Protein AF-A0A2G1XQ26-F1 (afdb_monomer)

InterPro domains:
  IPR004701 Phosphotransferase system, mannose-type IIA component [PF03610] (1-73)
  IPR004701 Phosphotransferase system, mannose-type IIA component [PS51096] (1-86)
  IPR036662 Phosphotransferase system, mannose-type IIA component superfamily [G3DSA:3.40.50.510] (1-84)
  IPR036662 Phosphotransferase system, mannose-type IIA component superfamily [SSF53062] (1-83)
  IPR039643 Dihydroxyacetone kinase phosphotransfera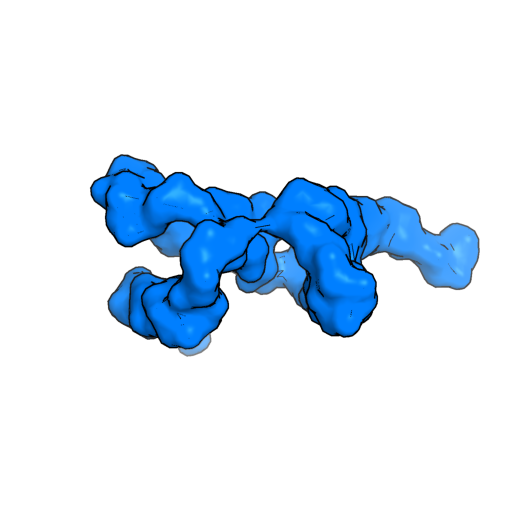se subunit DhaM [PTHR38594] (1-85)

Sequence (86 aa):
MGTSAELVRAAVRDVDRGAGVVVLCDMGSAVLTVKALRAEKEFAEVRIADAPFVEGAVAALVTASAGGDLAAVLAAADDARAYRKL

Foldseek 3Di:
DADDLVVVLVVQVVPDPPLADEDEDADPRNVVSVVVCVVVVSGDHYHYAPAHRPQLVVQLVVCVVVVHGPVNSNVSSNCNRVDDPD

Secondary structure (DSSP, 8-state):
----HHHHHHHHHHH--SS-EEE--SSHHHHHHHHHHHHTT--SSEEE--S-HHHHHHHHHHHHHTT--HHHHHHHHHHGGG----

pLDDT: mean 93.72, std 5.72, range [62.47, 98.56]

Solvent-accessible surface area (backbone atoms only — not comparable to full-atom values): 4970 Å² total; per-residue (Å²): 141,86,76,54,64,66,59,53,53,50,51,52,62,72,67,47,82,84,68,45,43,78,42,77,40,85,50,72,68,44,47,51,48,54,52,52,50,52,73,71,58,77,52,94,49,72,46,75,42,72,26,51,48,66,58,10,49,52,38,22,50,54,35,43,75,73,69,42,53,60,66,54,19,38,48,40,9,33,54,38,60,73,69,63,98,117

Radius of gyration: 12.85 Å; Cα contacts (8 Å, |Δi|>4): 102; chains: 1; bounding box: 34×28×33 Å

Structure (mmCIF, N/CA/C/O backbone):
data_AF-A0A2G1XQ26-F1
#
_entry.id   AF-A0A2G1XQ26-F1
#
loop_
_atom_site.group_PDB
_atom_site.id
_atom_site.type_symbol
_atom_site.label_atom_id
_atom_site.label_alt_id
_atom_site.label_comp_id
_atom_site.label_asym_id
_atom_site.label_entity_id
_atom_site.label_seq_id
_atom_site.pdbx_PDB_ins_code
_atom_site.Cartn_x
_atom_site.Cartn_y
_atom_site.Cartn_z
_atom_site.occupancy
_atom_site.B_iso_or_equiv
_atom_site.auth_seq_id
_atom_site.auth_comp_id
_atom_site.auth_asym_id
_atom_site.auth_atom_id
_atom_site.pdbx_PDB_model_num
ATOM 1 N N . MET A 1 1 ? 6.630 20.032 8.237 1.00 62.47 1 MET A N 1
ATOM 2 C CA . MET A 1 1 ? 6.560 18.803 7.419 1.00 62.47 1 MET A CA 1
ATOM 3 C C . MET A 1 1 ? 6.431 17.643 8.388 1.00 62.47 1 MET A C 1
ATOM 5 O O . MET A 1 1 ? 7.233 17.579 9.310 1.00 62.47 1 MET A O 1
ATOM 9 N N . GLY A 1 2 ? 5.399 16.814 8.270 1.00 84.94 2 GLY A N 1
ATOM 10 C CA . GLY A 1 2 ? 5.128 15.753 9.240 1.00 84.94 2 GLY A CA 1
ATOM 11 C C . GLY A 1 2 ? 3.957 14.880 8.806 1.00 84.94 2 GLY A C 1
ATOM 12 O O . GLY A 1 2 ? 3.264 15.207 7.846 1.00 84.94 2 GLY A O 1
ATOM 13 N N . THR A 1 3 ? 3.740 13.785 9.525 1.00 92.12 3 THR A N 1
ATOM 14 C CA . THR A 1 3 ? 2.664 12.825 9.260 1.00 92.12 3 THR A CA 1
ATOM 15 C C . THR A 1 3 ? 1.639 12.922 10.388 1.00 92.12 3 THR A C 1
ATOM 17 O O . THR A 1 3 ? 1.994 12.708 11.543 1.00 92.12 3 THR A O 1
ATOM 20 N N . SER A 1 4 ? 0.381 13.247 10.075 1.00 94.25 4 SER A N 1
ATOM 21 C CA . SER A 1 4 ? -0.724 13.209 11.049 1.00 94.25 4 SER A CA 1
ATOM 22 C C . SER A 1 4 ? -1.414 11.852 10.978 1.00 94.25 4 SER A C 1
ATOM 24 O O . SER A 1 4 ? -1.823 11.413 9.902 1.00 94.25 4 SER A O 1
ATOM 26 N N . ALA A 1 5 ? -1.571 11.212 12.135 1.00 93.56 5 ALA A N 1
ATOM 27 C CA . ALA A 1 5 ? -2.324 9.973 12.259 1.00 93.56 5 ALA A CA 1
ATOM 28 C C . ALA A 1 5 ? -3.790 10.158 11.831 1.00 93.56 5 ALA A C 1
ATOM 30 O O . ALA A 1 5 ? -4.334 9.295 11.147 1.00 93.56 5 ALA A O 1
ATOM 31 N N . GLU A 1 6 ? -4.414 11.299 12.150 1.00 94.75 6 GLU A N 1
ATOM 32 C CA . GLU A 1 6 ? -5.803 11.568 11.760 1.00 94.75 6 GLU A CA 1
ATOM 33 C C . GLU A 1 6 ? -5.951 11.721 10.245 1.00 94.75 6 GLU A C 1
ATOM 35 O O . GLU A 1 6 ? -6.895 11.176 9.671 1.00 94.75 6 GLU A O 1
ATOM 40 N N . LEU A 1 7 ? -5.012 12.411 9.586 1.00 95.88 7 LEU A N 1
ATOM 41 C CA . LEU A 1 7 ? -5.030 12.570 8.129 1.00 95.88 7 LEU A CA 1
ATOM 42 C C . LEU A 1 7 ? -4.799 11.238 7.412 1.00 95.88 7 LEU A C 1
ATOM 44 O O . LEU A 1 7 ? -5.520 10.928 6.466 1.00 95.88 7 LEU A O 1
ATOM 48 N N . VAL A 1 8 ? -3.853 10.421 7.887 1.00 94.38 8 VAL A N 1
ATOM 49 C CA . VAL A 1 8 ? -3.635 9.066 7.352 1.00 94.38 8 VAL A CA 1
ATOM 50 C C . VAL A 1 8 ? -4.898 8.223 7.523 1.00 94.38 8 VAL A C 1
ATOM 52 O O . VAL A 1 8 ? -5.344 7.573 6.581 1.00 94.38 8 VAL A O 1
ATOM 55 N N . ARG A 1 9 ? -5.524 8.274 8.701 1.00 94.69 9 ARG A N 1
ATOM 56 C CA . ARG A 1 9 ? -6.753 7.535 8.999 1.00 94.69 9 ARG A CA 1
ATOM 57 C C . ARG A 1 9 ? -7.925 7.968 8.123 1.00 94.69 9 ARG A C 1
ATOM 59 O O . ARG A 1 9 ? -8.681 7.123 7.651 1.00 94.69 9 ARG A O 1
ATOM 66 N N . ALA A 1 10 ? -8.080 9.269 7.895 1.00 95.31 10 ALA A N 1
ATOM 67 C CA . ALA A 1 10 ? -9.087 9.799 6.986 1.00 95.31 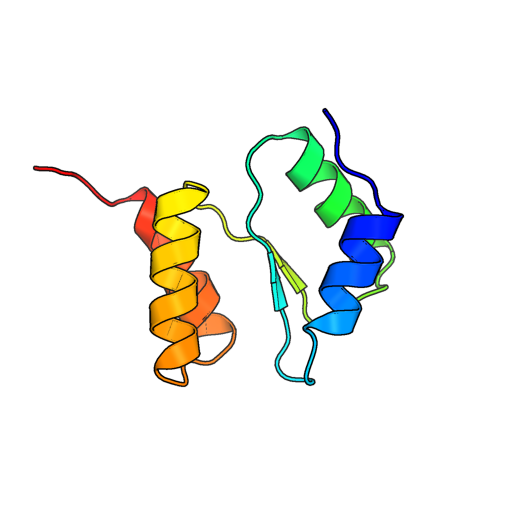10 ALA A CA 1
ATOM 68 C C . ALA A 1 10 ? -8.843 9.338 5.542 1.00 95.31 10 ALA A C 1
ATOM 70 O O . ALA A 1 10 ? -9.775 8.845 4.915 1.00 95.31 10 ALA A O 1
ATOM 71 N N . ALA A 1 11 ? -7.600 9.418 5.059 1.00 95.69 11 ALA A N 1
ATOM 72 C CA . ALA A 1 11 ? -7.239 8.994 3.710 1.00 95.69 11 ALA A CA 1
ATOM 73 C C . ALA A 1 11 ? -7.500 7.499 3.481 1.00 95.69 11 ALA A C 1
ATOM 75 O O . ALA A 1 11 ? -8.115 7.140 2.483 1.00 95.69 11 ALA A O 1
ATOM 76 N N . VAL A 1 12 ? -7.105 6.630 4.421 1.00 95.12 12 VAL A N 1
ATOM 77 C CA . VAL A 1 12 ? -7.363 5.184 4.316 1.00 95.12 12 VAL A CA 1
ATOM 78 C C . VAL A 1 12 ? -8.863 4.896 4.238 1.00 95.12 12 VAL A C 1
ATOM 80 O O . VAL A 1 12 ? -9.284 4.127 3.381 1.00 95.12 12 VAL A O 1
ATOM 83 N N . ARG A 1 13 ? -9.685 5.541 5.077 1.00 93.56 13 ARG A N 1
ATOM 84 C CA . ARG A 1 13 ? -11.147 5.356 5.038 1.00 93.56 13 ARG A CA 1
ATOM 85 C C . ARG A 1 13 ? -11.795 5.849 3.745 1.00 93.56 13 ARG A C 1
ATOM 87 O O . ARG A 1 13 ? -12.792 5.276 3.331 1.00 93.56 13 ARG A O 1
ATOM 94 N N . ASP A 1 14 ? -11.274 6.913 3.144 1.00 95.69 14 ASP A N 1
ATOM 95 C CA . ASP A 1 14 ? -11.831 7.493 1.915 1.00 95.69 14 ASP A CA 1
ATOM 96 C C . ASP A 1 14 ? -11.603 6.595 0.684 1.00 95.69 14 ASP A C 1
ATOM 98 O O . ASP A 1 14 ? -12.456 6.481 -0.208 1.00 95.69 14 ASP A O 1
ATOM 102 N N . VAL A 1 15 ? -10.454 5.912 0.653 1.00 94.06 15 VAL A N 1
ATOM 103 C CA . VAL A 1 15 ? -10.071 5.038 -0.463 1.00 94.06 15 VAL A CA 1
ATOM 104 C C . VAL A 1 15 ? -10.476 3.579 -0.268 1.00 94.06 15 VAL A C 1
ATOM 106 O O . VAL A 1 15 ? -10.563 2.856 -1.258 1.00 94.06 15 VAL A O 1
ATOM 109 N N . ASP A 1 16 ? -10.742 3.131 0.961 1.00 93.12 16 ASP A N 1
ATOM 110 C CA . ASP A 1 16 ? -11.146 1.748 1.220 1.00 93.12 16 ASP A CA 1
ATOM 111 C C . ASP A 1 16 ? -12.537 1.454 0.633 1.00 93.12 16 ASP A C 1
ATOM 113 O O . ASP A 1 16 ? -13.565 1.974 1.071 1.00 93.12 16 ASP A O 1
ATOM 117 N N . ARG A 1 17 ? -12.564 0.591 -0.387 1.00 91.69 17 ARG A N 1
ATOM 118 C CA . ARG A 1 17 ? -13.787 0.094 -1.040 1.00 91.69 17 ARG A CA 1
ATOM 119 C C . ARG A 1 17 ? -14.098 -1.362 -0.681 1.00 91.69 17 ARG A C 1
ATOM 121 O O . ARG A 1 17 ? -14.879 -2.004 -1.376 1.00 91.69 17 ARG A O 1
ATOM 128 N N . GLY A 1 18 ? -13.483 -1.892 0.378 1.00 92.19 18 GLY A N 1
ATOM 129 C CA . GLY A 1 18 ? -13.644 -3.274 0.838 1.00 92.19 18 GLY A CA 1
ATOM 130 C C . GLY A 1 18 ? -12.662 -4.273 0.217 1.00 92.19 18 GLY A C 1
ATOM 131 O O . GLY A 1 18 ? -12.696 -5.447 0.569 1.00 92.19 18 GLY A O 1
ATOM 132 N N . ALA A 1 19 ? -11.775 -3.823 -0.676 1.00 92.00 19 ALA A N 1
ATOM 133 C CA . ALA A 1 19 ? -10.702 -4.637 -1.260 1.00 92.00 19 ALA A CA 1
ATOM 134 C C . ALA A 1 19 ? -9.369 -4.528 -0.489 1.00 92.00 19 ALA A C 1
ATOM 136 O O . ALA A 1 19 ? -8.403 -5.209 -0.829 1.00 92.00 19 ALA A O 1
ATOM 137 N N . GLY A 1 20 ? -9.317 -3.678 0.543 1.00 93.50 20 GLY A N 1
ATOM 138 C CA . GLY A 1 20 ? -8.098 -3.322 1.264 1.00 93.50 20 GLY A CA 1
ATOM 139 C C . GLY A 1 20 ? -7.324 -2.171 0.618 1.00 93.50 20 GLY A C 1
ATOM 140 O O . GLY A 1 20 ? -7.676 -1.670 -0.451 1.00 93.50 20 GLY A O 1
ATOM 141 N N . VAL A 1 21 ? -6.266 -1.726 1.297 1.00 96.56 21 VAL A N 1
ATOM 142 C CA . VAL A 1 21 ? -5.491 -0.530 0.938 1.00 96.56 21 VAL A CA 1
ATOM 143 C C . VAL A 1 21 ? -3.990 -0.807 1.040 1.00 96.56 21 VAL A C 1
ATOM 145 O O . VAL A 1 21 ? -3.502 -1.310 2.055 1.00 96.56 21 VAL A O 1
ATOM 148 N N . VAL A 1 22 ? -3.240 -0.426 0.003 1.00 97.25 22 VAL A N 1
ATOM 149 C CA . VAL A 1 22 ? -1.772 -0.342 0.042 1.00 97.25 22 VAL A CA 1
ATOM 150 C C . VAL A 1 22 ? -1.365 1.094 0.355 1.00 97.25 22 VAL A C 1
ATOM 152 O O . VAL A 1 22 ? -1.795 2.029 -0.316 1.00 97.25 22 VAL A O 1
ATOM 155 N N . VAL A 1 23 ? -0.522 1.270 1.368 1.00 96.50 23 VAL A N 1
ATOM 156 C CA . VAL A 1 23 ? 0.028 2.564 1.777 1.00 96.50 23 VAL A CA 1
ATOM 157 C C . VAL A 1 23 ? 1.502 2.621 1.400 1.00 96.50 23 VAL A C 1
ATOM 159 O O . VAL A 1 23 ? 2.288 1.766 1.809 1.00 96.50 23 VAL A O 1
ATOM 162 N N . LEU A 1 24 ? 1.875 3.657 0.651 1.00 96.75 24 LEU A N 1
ATOM 163 C CA . LEU A 1 24 ? 3.266 4.008 0.388 1.00 96.75 24 LEU A CA 1
ATOM 164 C C . LEU A 1 24 ? 3.707 5.115 1.340 1.00 96.75 24 LEU A C 1
ATOM 166 O O . LEU A 1 24 ? 2.985 6.089 1.557 1.00 96.75 24 LEU A O 1
ATOM 170 N N . CYS A 1 25 ? 4.910 4.968 1.882 1.00 94.44 25 CYS A N 1
ATOM 171 C CA . CYS A 1 25 ? 5.517 5.927 2.795 1.00 94.44 25 CYS A CA 1
ATOM 172 C C . CYS A 1 25 ? 6.825 6.447 2.200 1.00 94.44 25 CYS A C 1
ATOM 174 O O . CYS A 1 25 ? 7.543 5.710 1.531 1.00 94.44 25 CYS A O 1
ATOM 176 N N . ASP A 1 26 ? 7.148 7.706 2.467 1.00 90.69 26 ASP A N 1
ATOM 177 C CA . ASP A 1 26 ? 8.388 8.344 2.030 1.00 90.69 26 ASP A CA 1
ATOM 178 C C . ASP A 1 26 ? 9.528 8.132 3.041 1.00 90.69 26 ASP A C 1
ATOM 180 O O . ASP A 1 26 ? 10.600 7.636 2.703 1.00 90.69 26 ASP A O 1
ATOM 184 N N . MET A 1 27 ? 9.283 8.489 4.300 1.00 88.31 27 MET A N 1
ATOM 185 C CA . MET A 1 27 ? 10.268 8.590 5.370 1.00 88.31 27 MET A CA 1
ATOM 186 C C . MET A 1 27 ? 9.894 7.688 6.548 1.00 88.31 27 MET A C 1
ATOM 188 O O . MET A 1 27 ? 8.738 7.304 6.747 1.00 88.31 27 MET A O 1
ATOM 192 N N . GLY A 1 28 ? 10.882 7.390 7.398 1.00 86.69 28 GLY A N 1
ATOM 193 C CA . GLY A 1 28 ? 10.707 6.480 8.534 1.00 86.69 28 GLY A CA 1
ATOM 194 C C . GLY A 1 28 ? 9.588 6.882 9.505 1.00 86.69 28 GLY A C 1
ATOM 195 O O . GLY A 1 28 ? 8.876 6.012 10.000 1.00 86.69 28 GLY A O 1
ATOM 196 N N . SER A 1 29 ? 9.372 8.180 9.748 1.00 92.12 29 SER A N 1
ATOM 197 C CA . SER A 1 29 ? 8.291 8.655 10.626 1.00 92.12 29 SER A CA 1
ATOM 198 C C . SER A 1 29 ? 6.898 8.345 10.072 1.00 92.12 29 SER A C 1
ATOM 200 O O . SER A 1 29 ? 6.024 7.948 10.841 1.00 92.12 29 SER A O 1
ATOM 202 N N . ALA A 1 30 ? 6.697 8.437 8.754 1.00 93.31 30 ALA A N 1
ATOM 203 C CA . ALA A 1 30 ? 5.439 8.058 8.118 1.00 93.31 30 ALA A CA 1
ATOM 204 C C . ALA A 1 30 ? 5.161 6.558 8.296 1.00 93.31 30 ALA A C 1
ATOM 206 O O . ALA A 1 30 ? 4.064 6.171 8.702 1.00 93.31 30 ALA A O 1
ATOM 207 N N . VAL A 1 31 ? 6.183 5.716 8.098 1.00 94.12 31 VAL A N 1
ATOM 208 C CA . VAL A 1 31 ? 6.089 4.264 8.327 1.00 94.12 31 VAL A CA 1
ATOM 209 C C . VAL A 1 31 ? 5.695 3.951 9.771 1.00 94.12 31 VAL A C 1
ATOM 211 O O . VAL A 1 31 ? 4.833 3.101 9.995 1.00 94.12 31 VAL A O 1
AT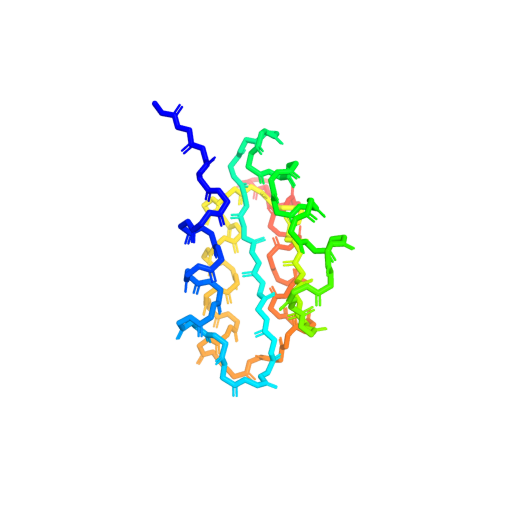OM 214 N N . LEU A 1 32 ? 6.297 4.624 10.757 1.00 94.38 32 LEU A N 1
ATOM 215 C CA . LEU A 1 32 ? 5.970 4.417 12.172 1.00 94.38 32 LEU A CA 1
ATOM 216 C C . LEU A 1 32 ? 4.519 4.798 12.486 1.00 94.38 32 LEU A C 1
ATOM 218 O O . LEU A 1 32 ? 3.831 4.028 13.154 1.00 94.38 32 LEU A O 1
ATOM 222 N N . THR A 1 33 ? 4.033 5.923 11.957 1.00 94.19 33 THR A N 1
ATOM 223 C CA . THR A 1 33 ? 2.637 6.352 12.130 1.00 94.19 33 THR A CA 1
ATOM 224 C C . THR A 1 33 ? 1.656 5.331 11.553 1.00 94.19 33 THR A C 1
ATOM 226 O O . THR A 1 33 ? 0.709 4.937 12.230 1.00 94.19 33 THR A O 1
ATOM 229 N N . VAL A 1 34 ? 1.896 4.836 10.333 1.00 94.12 34 VAL A N 1
ATOM 230 C CA . VAL A 1 34 ? 1.015 3.832 9.708 1.00 94.12 34 VAL A CA 1
ATOM 231 C C . VAL A 1 34 ? 1.074 2.498 10.462 1.00 94.12 34 VAL A C 1
ATOM 233 O O . VAL A 1 34 ? 0.044 1.852 10.656 1.00 94.12 34 VAL A O 1
ATOM 236 N N . LYS A 1 35 ? 2.255 2.090 10.955 1.00 93.56 35 LYS A N 1
ATOM 237 C CA . LYS A 1 35 ? 2.398 0.892 11.802 1.00 93.56 35 LYS A CA 1
ATOM 238 C C . LYS A 1 35 ? 1.622 1.013 13.115 1.00 93.56 35 LYS A C 1
ATOM 240 O O . LYS A 1 35 ? 0.993 0.033 13.509 1.00 93.56 35 LYS A O 1
ATOM 245 N N . ALA A 1 36 ? 1.648 2.177 13.765 1.00 93.62 36 ALA A N 1
ATOM 246 C CA . ALA A 1 36 ? 0.904 2.426 14.999 1.00 93.62 36 ALA A CA 1
ATOM 247 C C . ALA A 1 36 ? -0.613 2.306 14.774 1.00 93.62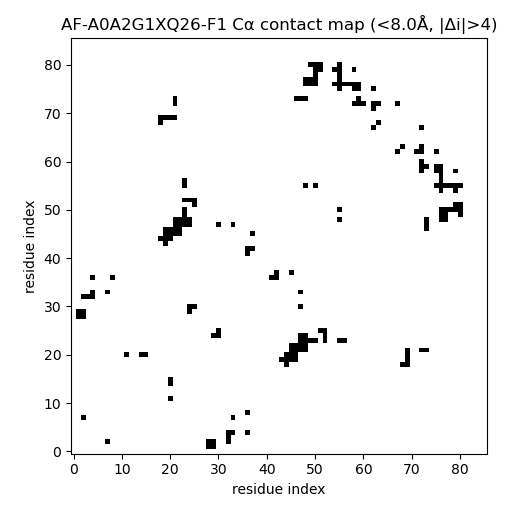 36 ALA A C 1
ATOM 249 O O . ALA A 1 36 ? -1.262 1.502 15.438 1.00 93.62 36 ALA A O 1
ATOM 250 N N . LEU A 1 37 ? -1.148 2.984 13.753 1.00 92.56 37 LEU A N 1
ATOM 251 C CA . LEU A 1 37 ? -2.570 2.889 13.393 1.00 92.56 37 LEU A CA 1
ATOM 252 C C . LEU A 1 37 ? -2.999 1.452 13.055 1.00 92.56 37 LEU A C 1
ATOM 254 O O . LEU A 1 37 ? -4.081 1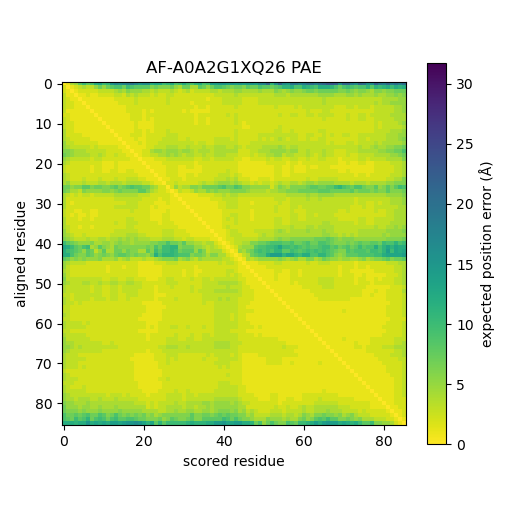.001 13.426 1.00 92.56 37 LEU A O 1
ATOM 258 N N . ARG A 1 38 ? -2.133 0.691 12.377 1.00 91.50 38 ARG A N 1
ATOM 259 C CA . ARG A 1 38 ? -2.398 -0.721 12.076 1.00 91.50 38 ARG A CA 1
ATOM 260 C C . ARG A 1 38 ? -2.402 -1.592 13.340 1.00 91.50 38 ARG A C 1
ATOM 262 O O . ARG A 1 38 ? -3.190 -2.531 13.422 1.00 91.50 38 ARG A O 1
ATOM 269 N N . ALA A 1 39 ? -1.555 -1.290 14.327 1.00 90.81 39 ALA A N 1
ATOM 270 C CA . ALA A 1 39 ? -1.523 -1.997 15.609 1.00 90.81 39 ALA A CA 1
ATOM 271 C C . ALA A 1 39 ? -2.789 -1.757 16.451 1.00 90.81 39 ALA A C 1
ATOM 273 O O . ALA A 1 39 ? -3.216 -2.658 17.172 1.00 90.81 39 ALA A O 1
ATOM 274 N N . GLU A 1 40 ? -3.432 -0.596 16.299 1.00 90.62 40 GLU A N 1
ATOM 275 C CA . GLU A 1 40 ? -4.742 -0.281 16.893 1.00 90.62 40 GLU A CA 1
ATOM 276 C C . GLU A 1 40 ? -5.899 -1.088 16.266 1.00 90.62 40 GLU A C 1
ATOM 278 O O . GLU A 1 40 ? -7.019 -1.042 16.769 1.00 90.62 40 GLU A O 1
ATOM 283 N N . LYS A 1 41 ? -5.637 -1.867 15.200 1.00 83.19 41 LYS A N 1
ATOM 284 C CA . LYS A 1 41 ? -6.633 -2.642 14.433 1.00 83.19 41 LYS A CA 1
ATOM 285 C C . LYS A 1 41 ? -7.780 -1.789 13.880 1.00 83.19 41 LYS A C 1
ATOM 287 O O . LYS A 1 41 ? -8.878 -2.293 13.662 1.00 83.19 41 LYS A O 1
ATOM 292 N N . GLU A 1 42 ? -7.526 -0.509 13.621 1.00 77.00 42 GLU A N 1
ATOM 293 C CA . GLU A 1 42 ? -8.527 0.386 13.031 1.00 77.00 42 GLU A CA 1
ATOM 294 C C . GLU A 1 42 ? -8.847 0.073 11.568 1.00 77.00 42 GLU A C 1
ATOM 296 O O . GLU A 1 42 ? -9.877 0.509 11.058 1.00 77.00 42 GLU A O 1
ATOM 301 N N . PHE A 1 43 ? -7.979 -0.678 10.891 1.00 81.94 43 PHE A N 1
ATOM 302 C CA . PHE A 1 43 ? -8.158 -1.054 9.496 1.00 81.94 43 PHE A CA 1
ATOM 303 C C . PHE A 1 43 ? -8.185 -2.571 9.352 1.00 81.94 43 PHE A C 1
ATOM 305 O O . PHE A 1 43 ? -7.333 -3.262 9.915 1.00 81.94 43 PHE A O 1
ATOM 312 N N . ALA A 1 44 ? -9.139 -3.078 8.569 1.00 76.88 44 ALA A N 1
ATOM 313 C CA . ALA A 1 44 ? -9.284 -4.510 8.335 1.00 76.88 44 ALA A CA 1
ATOM 314 C C . ALA A 1 44 ? -8.153 -5.059 7.446 1.00 76.88 44 ALA A C 1
ATOM 316 O O . ALA A 1 44 ? -7.537 -6.058 7.799 1.00 76.88 44 ALA A O 1
ATOM 317 N N . GLU A 1 45 ? -7.826 -4.377 6.343 1.00 89.31 45 GLU A N 1
ATOM 318 C CA . GLU A 1 45 ? -6.825 -4.837 5.368 1.00 89.31 45 GLU A CA 1
ATOM 319 C C . GLU A 1 45 ? -5.9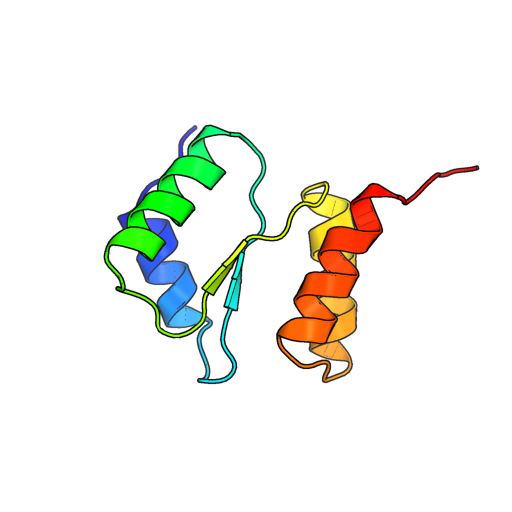70 -3.675 4.842 1.00 89.31 45 GLU A C 1
ATOM 321 O O . GLU A 1 45 ? -6.144 -3.194 3.726 1.00 89.31 45 GLU A O 1
ATOM 326 N N . VAL A 1 46 ? -5.018 -3.216 5.662 1.00 94.94 46 VAL A N 1
ATOM 327 C CA . VAL A 1 46 ? -3.996 -2.232 5.261 1.00 94.94 46 VAL A CA 1
ATOM 328 C C . VAL A 1 46 ? -2.617 -2.881 5.201 1.00 94.94 46 VAL A C 1
ATOM 330 O O . VAL A 1 46 ? -2.158 -3.498 6.171 1.00 94.94 46 VAL A O 1
ATOM 333 N N . ARG A 1 47 ? -1.932 -2.697 4.069 1.00 95.88 47 ARG A N 1
ATOM 334 C CA . ARG A 1 47 ? -0.555 -3.142 3.816 1.00 95.88 47 ARG A CA 1
ATOM 335 C C . ARG A 1 47 ? 0.347 -1.933 3.596 1.00 95.88 47 ARG A C 1
ATOM 337 O O . ARG A 1 47 ? -0.077 -0.949 3.006 1.00 95.88 47 ARG A O 1
ATOM 344 N N . ILE A 1 48 ? 1.584 -2.006 4.077 1.00 95.62 48 ILE A N 1
ATOM 345 C CA . ILE A 1 48 ? 2.601 -0.978 3.825 1.00 95.62 48 ILE A CA 1
ATOM 346 C C . ILE A 1 48 ? 3.538 -1.541 2.763 1.00 95.62 48 ILE A C 1
ATOM 348 O O . ILE A 1 48 ? 4.089 -2.617 2.993 1.00 95.62 48 ILE A O 1
ATOM 352 N N . ALA A 1 49 ? 3.695 -0.835 1.645 1.00 97.44 49 ALA A N 1
ATOM 353 C CA . ALA A 1 49 ? 4.653 -1.204 0.607 1.00 97.44 49 ALA A CA 1
ATOM 354 C C . ALA A 1 49 ? 6.085 -0.860 1.039 1.00 97.44 49 ALA A C 1
ATOM 356 O O . ALA A 1 49 ? 6.333 0.209 1.604 1.00 97.44 49 ALA A O 1
ATOM 357 N N . ASP A 1 50 ? 7.028 -1.748 0.743 1.00 95.31 50 ASP A N 1
ATOM 358 C CA . ASP A 1 50 ? 8.460 -1.573 0.971 1.00 95.31 50 ASP A CA 1
ATOM 359 C C . ASP A 1 50 ? 9.186 -1.117 -0.306 1.00 95.31 50 ASP A C 1
ATOM 361 O O . ASP A 1 50 ? 10.108 -1.765 -0.809 1.00 95.31 50 ASP A O 1
ATOM 365 N N . ALA A 1 51 ? 8.784 0.043 -0.820 1.00 95.75 51 ALA A N 1
ATOM 366 C CA . ALA A 1 51 ? 9.195 0.544 -2.128 1.00 95.75 51 ALA A CA 1
ATOM 367 C C . ALA A 1 51 ? 9.730 1.985 -2.073 1.00 95.75 51 ALA A C 1
ATOM 369 O O . ALA A 1 51 ? 9.310 2.761 -1.210 1.00 95.75 51 ALA A O 1
ATOM 370 N N . PRO A 1 52 ? 10.605 2.396 -3.014 1.00 95.00 52 PRO A N 1
ATOM 371 C CA . PRO A 1 52 ? 10.829 3.811 -3.297 1.00 95.00 52 PRO A CA 1
ATOM 372 C C . PRO A 1 52 ? 9.494 4.503 -3.593 1.00 95.00 52 PRO A C 1
ATOM 374 O O . PRO A 1 52 ? 8.700 4.003 -4.389 1.00 95.00 52 PRO A O 1
ATOM 377 N N . PHE A 1 53 ? 9.239 5.638 -2.937 1.00 94.88 53 PHE A N 1
ATOM 378 C CA . PHE A 1 53 ? 7.904 6.244 -2.892 1.00 94.88 53 PHE A CA 1
ATOM 379 C C . PHE A 1 53 ? 7.296 6.485 -4.280 1.00 94.88 53 PHE A C 1
ATOM 381 O O . PHE A 1 53 ? 6.146 6.126 -4.514 1.00 94.88 53 PHE A O 1
ATOM 388 N N . VAL A 1 54 ? 8.061 7.063 -5.212 1.00 96.50 54 VAL A N 1
ATOM 389 C CA . VAL A 1 54 ? 7.545 7.439 -6.538 1.00 96.50 54 VAL A CA 1
ATOM 390 C C . VAL A 1 54 ? 7.403 6.217 -7.441 1.00 96.50 54 VAL A C 1
ATOM 392 O O . VAL A 1 54 ? 6.334 5.985 -7.999 1.00 96.50 54 VAL A O 1
ATOM 395 N N . GLU A 1 55 ? 8.460 5.424 -7.584 1.00 97.00 55 GLU A N 1
ATOM 396 C CA . GLU A 1 55 ? 8.486 4.252 -8.459 1.00 97.00 55 GLU A CA 1
ATOM 397 C C . GLU A 1 55 ? 7.468 3.199 -8.010 1.00 97.00 55 GLU A C 1
ATOM 399 O O . GLU A 1 55 ? 6.711 2.679 -8.834 1.00 97.00 55 GLU A O 1
ATOM 404 N N . GLY A 1 56 ? 7.392 2.948 -6.701 1.00 97.81 56 GLY A N 1
ATOM 405 C CA . GLY A 1 56 ? 6.397 2.066 -6.105 1.00 97.81 56 GLY A CA 1
ATOM 406 C C . GLY A 1 56 ? 4.975 2.579 -6.311 1.00 97.81 56 GLY A C 1
ATOM 407 O O . GLY A 1 56 ? 4.094 1.793 -6.649 1.00 97.81 56 GLY A O 1
ATOM 408 N N . ALA A 1 57 ? 4.735 3.889 -6.173 1.00 97.94 57 ALA A N 1
ATOM 409 C CA . ALA A 1 57 ? 3.402 4.459 -6.373 1.00 97.94 57 ALA A CA 1
ATOM 410 C C . ALA A 1 57 ? 2.940 4.317 -7.827 1.00 97.94 57 ALA A C 1
ATOM 412 O O . ALA A 1 57 ? 1.784 3.975 -8.072 1.00 97.94 57 ALA A O 1
ATOM 413 N N . VAL A 1 58 ? 3.841 4.527 -8.792 1.00 98.06 58 VAL A N 1
ATOM 414 C CA . VAL A 1 58 ? 3.543 4.317 -10.215 1.00 98.06 58 VAL A CA 1
ATOM 415 C C . VAL A 1 58 ? 3.236 2.844 -10.490 1.00 98.06 58 VAL A C 1
ATOM 417 O O . VAL A 1 58 ? 2.215 2.549 -11.110 1.00 98.06 58 VAL A O 1
ATOM 420 N N . ALA A 1 59 ? 4.065 1.914 -10.005 1.00 98.19 59 ALA A N 1
ATOM 421 C CA . ALA A 1 59 ? 3.855 0.480 -10.211 1.00 98.19 59 ALA A CA 1
ATOM 422 C C . ALA A 1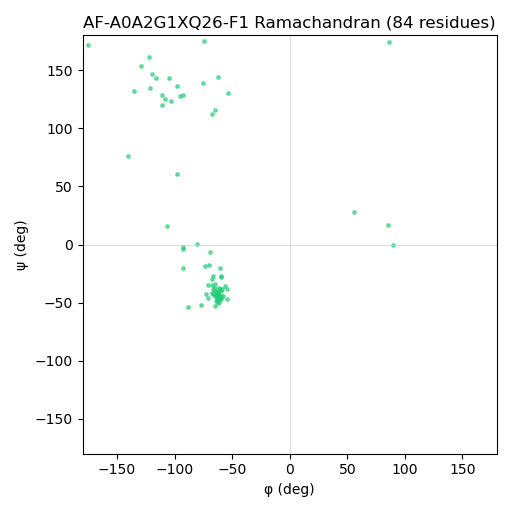 59 ? 2.545 -0.025 -9.573 1.00 98.19 59 ALA A C 1
ATOM 424 O O . ALA A 1 59 ? 1.778 -0.754 -10.212 1.00 98.19 59 ALA A O 1
ATOM 425 N N . ALA A 1 60 ? 2.247 0.424 -8.350 1.00 98.38 60 ALA A N 1
ATOM 426 C CA . ALA A 1 60 ? 1.002 0.131 -7.649 1.00 98.38 60 ALA A CA 1
ATOM 427 C C . ALA A 1 60 ? -0.216 0.662 -8.418 1.00 98.38 60 ALA A C 1
ATOM 429 O O . ALA A 1 60 ? -1.168 -0.079 -8.660 1.00 98.38 60 ALA A O 1
ATOM 430 N N . LEU A 1 61 ? -0.173 1.930 -8.844 1.00 98.06 61 LEU A N 1
ATOM 431 C CA . LEU A 1 61 ? -1.267 2.578 -9.567 1.00 98.06 61 LEU A CA 1
ATOM 432 C C . LEU A 1 61 ? -1.565 1.878 -10.895 1.00 98.06 61 LEU A C 1
ATOM 434 O O . LEU A 1 61 ? -2.732 1.635 -11.201 1.00 98.06 61 LEU A O 1
ATOM 438 N N . VAL A 1 62 ? -0.532 1.548 -11.676 1.00 98.44 62 VAL A N 1
ATOM 439 C CA . VAL A 1 62 ? -0.690 0.834 -12.953 1.00 98.44 62 VAL A CA 1
ATOM 440 C C . VAL A 1 62 ? -1.360 -0.521 -12.724 1.00 98.44 62 VAL A C 1
ATOM 442 O O . VAL A 1 62 ? -2.332 -0.846 -13.404 1.00 98.44 62 VAL A O 1
ATOM 445 N N . THR A 1 63 ? -0.898 -1.275 -11.726 1.00 98.56 63 THR A N 1
ATOM 446 C CA . THR A 1 63 ? -1.437 -2.603 -11.398 1.00 98.56 63 THR A CA 1
ATOM 447 C C . THR A 1 63 ? -2.885 -2.530 -10.911 1.00 98.56 63 THR A C 1
ATOM 449 O O . THR A 1 63 ? -3.732 -3.287 -11.382 1.00 98.56 63 THR A O 1
ATOM 452 N N . ALA A 1 64 ? -3.202 -1.577 -10.030 1.00 97.50 64 ALA A N 1
ATOM 453 C CA . ALA A 1 64 ? -4.562 -1.360 -9.541 1.00 97.50 64 ALA A CA 1
ATOM 454 C C . ALA A 1 64 ? -5.512 -0.942 -10.676 1.00 97.50 64 ALA A C 1
ATOM 456 O O . ALA A 1 64 ? -6.625 -1.451 -10.781 1.00 97.50 64 ALA A O 1
ATOM 457 N N . SER A 1 65 ? -5.053 -0.063 -11.573 1.00 97.62 65 SER A N 1
ATOM 458 C CA . SER A 1 65 ? -5.836 0.400 -12.731 1.00 97.62 65 SER A CA 1
ATOM 459 C C . SER A 1 65 ? -6.106 -0.717 -13.741 1.00 97.62 65 SER A C 1
ATOM 461 O O . SER A 1 65 ? -7.117 -0.686 -14.438 1.00 97.62 65 SER A O 1
ATOM 463 N N . ALA A 1 66 ? -5.227 -1.721 -13.802 1.00 98.06 66 ALA A N 1
ATOM 464 C CA . ALA A 1 66 ? -5.416 -2.931 -14.596 1.00 98.06 66 ALA A CA 1
ATOM 465 C C . ALA A 1 66 ? -6.328 -3.978 -13.918 1.00 98.06 66 ALA A C 1
ATOM 467 O O . ALA A 1 66 ? -6.555 -5.042 -14.491 1.00 98.06 66 ALA A O 1
ATOM 468 N N . GLY A 1 67 ? -6.858 -3.694 -12.722 1.00 97.06 67 GLY A N 1
ATOM 469 C CA . GLY A 1 67 ? -7.737 -4.596 -11.973 1.00 97.06 67 GLY A CA 1
ATOM 470 C C . GLY A 1 67 ? -7.008 -5.621 -11.099 1.00 97.06 67 GLY A C 1
ATOM 471 O O . GLY A 1 67 ? -7.616 -6.614 -10.706 1.00 97.06 67 GLY A O 1
ATOM 472 N N . GLY A 1 68 ? -5.720 -5.410 -10.805 1.00 97.88 68 GLY A N 1
ATOM 473 C CA . GLY A 1 68 ? -4.974 -6.246 -9.866 1.00 97.88 68 GLY A CA 1
ATOM 474 C C . GLY A 1 68 ? -5.555 -6.187 -8.451 1.00 97.88 68 GLY A C 1
ATOM 475 O O . GLY A 1 68 ? -6.022 -5.139 -8.000 1.00 97.88 68 GLY A O 1
ATOM 476 N N . ASP A 1 69 ? -5.519 -7.317 -7.747 1.00 97.00 69 ASP A N 1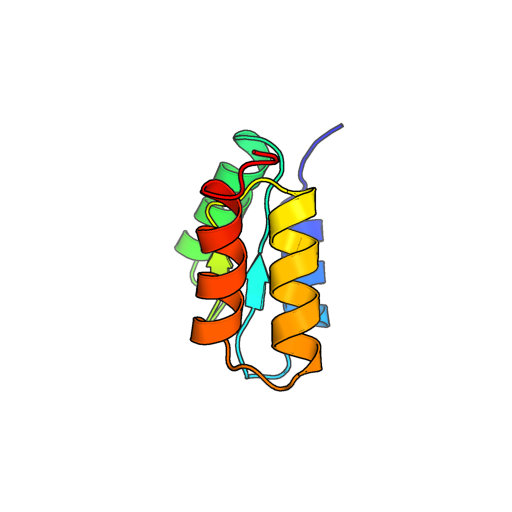
ATOM 477 C CA . ASP A 1 69 ? -5.947 -7.399 -6.351 1.00 97.00 69 ASP A CA 1
ATOM 478 C C . ASP A 1 69 ? -4.923 -6.770 -5.385 1.00 97.00 69 ASP A C 1
ATOM 480 O O . ASP A 1 69 ? -3.832 -6.346 -5.775 1.00 97.00 69 ASP A O 1
ATOM 484 N N . LEU A 1 70 ? -5.268 -6.713 -4.094 1.00 97.38 70 LEU A N 1
ATOM 485 C CA . LEU A 1 70 ? -4.418 -6.117 -3.060 1.00 97.38 70 LEU A CA 1
ATOM 486 C C . LEU A 1 70 ? -3.003 -6.716 -3.025 1.00 97.38 70 LEU A C 1
ATOM 488 O O . LEU A 1 70 ? -2.033 -5.992 -2.796 1.00 97.38 70 LEU A O 1
ATOM 492 N N . ALA A 1 71 ? -2.881 -8.029 -3.237 1.00 97.88 71 ALA A N 1
ATOM 493 C CA . ALA A 1 71 ? -1.601 -8.723 -3.196 1.00 97.88 71 ALA A CA 1
ATOM 494 C C . ALA A 1 71 ? -0.754 -8.393 -4.431 1.00 97.88 71 ALA A C 1
ATOM 496 O O . ALA A 1 71 ? 0.434 -8.112 -4.288 1.00 97.88 71 ALA A O 1
ATOM 497 N N . ALA A 1 72 ? -1.365 -8.361 -5.617 1.00 98.44 72 ALA A N 1
ATOM 498 C CA . ALA A 1 72 ? -0.709 -7.963 -6.855 1.00 98.44 72 ALA A CA 1
ATOM 499 C C . ALA A 1 72 ? -0.236 -6.50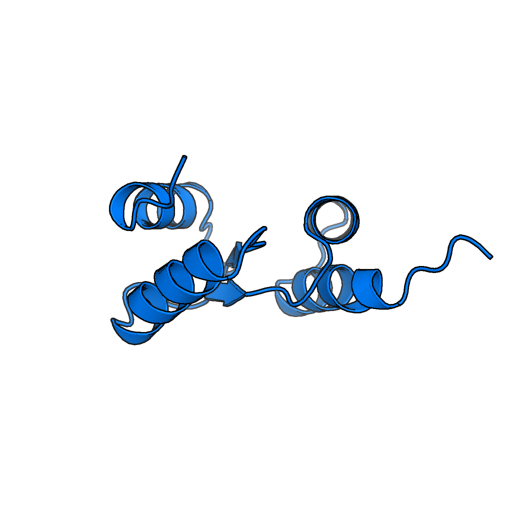3 -6.803 1.00 98.44 72 ALA A C 1
ATOM 501 O O . ALA A 1 72 ? 0.892 -6.208 -7.192 1.00 98.44 72 ALA A O 1
ATOM 502 N N . VAL A 1 73 ? -1.065 -5.594 -6.279 1.00 98.44 73 VAL A N 1
ATOM 503 C CA . VAL A 1 73 ? -0.711 -4.174 -6.125 1.00 98.44 73 VAL A CA 1
ATOM 504 C C . VAL A 1 73 ? 0.453 -3.995 -5.149 1.00 98.44 73 VAL A C 1
ATOM 506 O O . VAL A 1 73 ? 1.376 -3.236 -5.441 1.00 98.44 73 VAL A O 1
ATOM 509 N N . LEU A 1 74 ? 0.438 -4.703 -4.014 1.00 98.50 74 LEU A N 1
ATOM 510 C CA . LEU A 1 74 ? 1.540 -4.676 -3.049 1.00 98.50 74 LEU A CA 1
ATOM 511 C C . LEU A 1 74 ? 2.836 -5.223 -3.660 1.00 98.50 74 LEU A C 1
ATOM 513 O O . LEU A 1 74 ? 3.870 -4.572 -3.555 1.00 98.50 74 LEU A O 1
ATOM 517 N N . ALA A 1 75 ? 2.771 -6.375 -4.333 1.00 98.44 75 ALA A N 1
ATOM 518 C CA . ALA A 1 75 ? 3.931 -6.989 -4.975 1.00 98.44 75 ALA A CA 1
ATOM 519 C C . ALA A 1 75 ? 4.539 -6.077 -6.051 1.00 98.44 75 ALA A C 1
ATOM 521 O O . ALA A 1 75 ? 5.746 -5.864 -6.059 1.00 98.44 75 ALA A O 1
ATOM 522 N N . ALA A 1 76 ? 3.709 -5.464 -6.902 1.00 98.44 76 ALA A N 1
ATOM 523 C CA . ALA A 1 76 ? 4.183 -4.530 -7.921 1.00 98.44 76 ALA A CA 1
ATOM 524 C C . ALA A 1 76 ? 4.877 -3.300 -7.317 1.00 98.44 76 ALA A C 1
ATOM 526 O O . ALA A 1 76 ? 5.856 -2.804 -7.876 1.00 98.44 76 ALA A O 1
ATOM 527 N N . ALA A 1 77 ? 4.376 -2.800 -6.182 1.00 98.50 77 ALA A N 1
ATOM 528 C CA . ALA A 1 77 ? 5.035 -1.728 -5.452 1.00 98.50 77 ALA A CA 1
ATOM 529 C C . ALA A 1 77 ? 6.397 -2.194 -4.914 1.00 98.50 77 ALA A C 1
ATOM 531 O O . ALA A 1 77 ? 7.406 -1.552 -5.195 1.00 98.50 77 ALA A O 1
ATOM 532 N N . ASP A 1 78 ? 6.434 -3.311 -4.184 1.00 98.12 78 ASP A N 1
ATOM 533 C CA . ASP A 1 78 ? 7.644 -3.849 -3.549 1.00 98.12 78 ASP A CA 1
ATOM 534 C C . ASP A 1 78 ? 8.746 -4.166 -4.579 1.00 98.12 78 ASP A C 1
ATOM 536 O O . ASP A 1 78 ? 9.915 -3.830 -4.364 1.00 98.12 78 ASP A O 1
ATOM 540 N N . ASP A 1 79 ? 8.379 -4.714 -5.741 1.00 97.69 79 ASP A N 1
ATOM 541 C CA . ASP A 1 79 ? 9.300 -5.018 -6.845 1.00 97.69 79 ASP A CA 1
ATOM 542 C C . ASP A 1 79 ? 10.024 -3.770 -7.373 1.00 97.69 79 ASP A C 1
ATOM 544 O O . ASP A 1 79 ? 11.168 -3.857 -7.837 1.00 97.69 79 ASP A O 1
ATOM 548 N N . ALA A 1 80 ? 9.420 -2.582 -7.237 1.00 96.69 80 ALA A N 1
ATOM 549 C CA . ALA A 1 80 ? 10.035 -1.326 -7.656 1.00 96.69 80 ALA A CA 1
ATOM 550 C C . ALA A 1 80 ? 11.352 -1.025 -6.918 1.00 96.69 80 ALA A C 1
ATOM 552 O O . ALA A 1 80 ? 12.200 -0.294 -7.434 1.00 96.69 80 ALA A O 1
ATOM 553 N N . ARG A 1 81 ? 11.587 -1.636 -5.748 1.00 95.25 81 ARG A N 1
ATOM 554 C CA . ARG A 1 81 ? 12.874 -1.582 -5.033 1.00 95.25 81 ARG A CA 1
ATOM 555 C C . ARG A 1 81 ? 14.035 -2.151 -5.853 1.00 95.25 81 ARG A C 1
ATOM 557 O O . ARG A 1 81 ? 15.176 -1.736 -5.654 1.00 95.25 81 ARG A O 1
ATOM 564 N N . ALA A 1 82 ? 13.763 -3.092 -6.754 1.00 95.94 82 ALA A N 1
ATOM 565 C CA . ALA A 1 82 ? 14.766 -3.732 -7.597 1.00 95.94 82 ALA A CA 1
ATOM 566 C C . ALA A 1 82 ? 14.954 -3.037 -8.956 1.00 95.94 82 ALA A C 1
ATOM 568 O O . ALA A 1 82 ? 15.802 -3.463 -9.745 1.00 95.94 82 ALA A O 1
ATOM 569 N N . TYR A 1 83 ? 14.193 -1.977 -9.251 1.00 93.19 83 TYR A N 1
ATOM 570 C CA . TYR A 1 83 ? 14.295 -1.285 -10.530 1.00 93.19 83 TYR A CA 1
ATOM 571 C C . TYR A 1 83 ? 15.663 -0.633 -10.683 1.00 93.19 83 TYR A C 1
ATOM 573 O O . TYR A 1 83 ? 16.040 0.298 -9.970 1.00 93.19 83 TYR A O 1
ATOM 581 N N . ARG A 1 84 ? 16.412 -1.122 -11.669 1.00 91.88 84 ARG A N 1
ATOM 582 C CA . ARG A 1 84 ? 17.657 -0.510 -12.109 1.00 91.88 84 ARG A CA 1
ATOM 583 C C . ARG A 1 84 ? 17.420 0.193 -13.426 1.00 91.88 84 ARG A C 1
ATOM 585 O O . ARG A 1 84 ? 16.688 -0.287 -14.285 1.00 91.88 84 ARG A O 1
ATOM 592 N N . LYS A 1 85 ? 18.075 1.336 -13.587 1.00 85.50 85 LYS A N 1
ATOM 593 C CA . LYS A 1 85 ? 18.065 2.054 -14.863 1.00 85.50 85 LYS A CA 1
ATOM 594 C C . LYS A 1 85 ? 18.928 1.353 -15.920 1.00 85.50 85 LYS A C 1
ATOM 596 O O . LYS A 1 85 ? 18.753 1.652 -17.095 1.00 85.50 85 LYS A O 1
ATOM 601 N N . LEU A 1 86 ? 19.834 0.461 -15.494 1.00 81.44 86 LEU A N 1
ATOM 602 C CA . LEU A 1 86 ? 20.760 -0.338 -16.304 1.00 81.44 86 LEU A CA 1
ATOM 603 C C . LEU A 1 86 ? 20.961 -1.720 -15.664 1.00 81.44 86 LEU A C 1
ATOM 605 O O . LEU A 1 86 ? 21.194 -1.764 -14.430 1.00 81.44 86 LEU A O 1
#

Organism: Streptomyces cinnamoneus (NCBI:txid53446)

Mean predicted aligned error: 3.0 Å

Nearest PDB structures (foldseek):
  4tkz-assembly3_F-3  TM=6.991E-01  e=3.053E-01  Streptococcus agalactiae NEM316
  2jzn-assembly1_B  TM=6.510E-01  e=4.496E-01  Escherichia coli
  2jzo-assembly1_A  TM=6.509E-01  e=5.115E-01  Escherichia coli
  8dpb-assembly1_C  TM=4.296E-01  e=4.299E+00  Methylorubrum extorquens AM1